Protein AF-A0A8B9X3J5-F1 (afdb_monomer_lite)

Sequence (110 aa):
MAHIPSEIQDGPPKDESTGSETSIRSSLYEYTLTRDSVLKSMIEEYAFQALSEDLVIKRPCYKYSVSETDEVNDFLSLTFPQKLWNIIESDQFEFVWWDDRGTCIVINEL

Foldseek 3Di:
DDDDDDDDDDDDDDDPDDDPPVVVVVVVVVVVVVVVVVVVVVVVVVVVVVVVVVVPPDDPPDDDDDDPPCVVVVLVPDDPVVVLVVQAVDPPDPQWYADPVNPDIGGHDD

Radius of gyration: 34.2 Å; chains: 1; bounding box: 81×55×71 Å

pLDDT: mean 71.23, std 17.56, range [37.75, 94.31]

Organism: Bos mutus grunniens (NCBI:txid30521)

Structure (mmCIF, N/CA/C/O backbone):
data_AF-A0A8B9X3J5-F1
#
_entry.id   AF-A0A8B9X3J5-F1
#
loop_
_atom_site.group_PDB
_atom_site.id
_atom_site.type_symbol
_atom_site.label_atom_id
_atom_site.label_alt_id
_atom_site.label_comp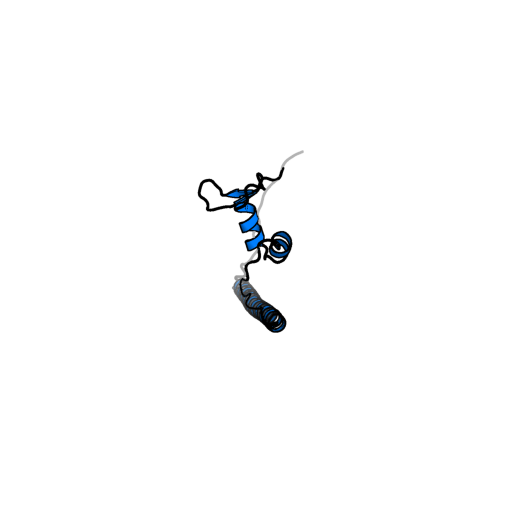_id
_atom_site.label_asym_id
_atom_site.label_entity_id
_atom_site.label_seq_id
_atom_site.pdbx_PDB_ins_code
_atom_site.Cartn_x
_atom_site.Cartn_y
_atom_site.Cartn_z
_atom_site.occupancy
_atom_site.B_iso_or_equiv
_atom_site.auth_seq_id
_atom_site.auth_comp_id
_atom_site.auth_asym_id
_atom_site.auth_atom_id
_atom_site.pdbx_PDB_model_num
ATOM 1 N N . MET A 1 1 ? 64.439 -11.185 -47.408 1.00 37.75 1 MET A N 1
ATOM 2 C CA . MET A 1 1 ? 63.868 -12.167 -48.355 1.00 37.75 1 MET A CA 1
ATOM 3 C C . MET A 1 1 ? 63.164 -13.253 -47.559 1.00 37.75 1 MET A C 1
ATOM 5 O O . MET A 1 1 ? 63.498 -13.439 -46.398 1.00 37.75 1 MET A O 1
ATOM 9 N N . ALA A 1 2 ? 62.128 -13.837 -48.149 1.00 42.84 2 ALA A N 1
ATOM 10 C CA . ALA A 1 2 ? 61.029 -14.521 -47.480 1.00 42.84 2 ALA A CA 1
ATOM 11 C C . ALA A 1 2 ? 61.213 -16.047 -47.292 1.00 42.84 2 ALA A C 1
ATOM 13 O O . ALA A 1 2 ? 62.069 -16.648 -47.933 1.00 42.84 2 ALA A O 1
ATOM 14 N N . HIS A 1 3 ? 60.287 -16.601 -46.490 1.00 38.75 3 HIS A N 1
ATOM 15 C CA . HIS A 1 3 ? 59.770 -17.985 -46.403 1.00 38.75 3 HIS A CA 1
ATOM 16 C C . HIS A 1 3 ? 60.332 -18.965 -45.333 1.00 38.75 3 HIS A C 1
ATOM 18 O O . HIS A 1 3 ? 61.488 -19.367 -45.350 1.00 38.75 3 HIS A O 1
ATOM 24 N N . ILE A 1 4 ? 59.415 -19.356 -44.429 1.00 49.41 4 ILE A N 1
ATOM 25 C CA . ILE A 1 4 ? 59.318 -20.552 -43.538 1.00 49.41 4 ILE A CA 1
ATOM 26 C C . ILE A 1 4 ? 58.589 -21.692 -44.336 1.00 49.41 4 ILE A C 1
ATOM 28 O O . ILE A 1 4 ? 58.156 -21.345 -45.443 1.00 49.41 4 ILE A O 1
ATOM 32 N N . PRO A 1 5 ? 58.272 -22.946 -43.871 1.00 64.50 5 PRO A N 1
ATOM 33 C CA . PRO A 1 5 ? 58.559 -23.734 -42.629 1.00 64.50 5 PRO A CA 1
ATOM 34 C C . PRO A 1 5 ? 58.718 -25.295 -42.805 1.00 64.50 5 PRO A C 1
ATOM 36 O O . PRO A 1 5 ? 58.666 -25.789 -43.929 1.00 64.50 5 PRO A O 1
ATOM 39 N N . SER A 1 6 ? 58.856 -26.072 -41.701 1.00 49.84 6 SER A N 1
ATOM 40 C CA . SER A 1 6 ? 58.174 -27.375 -41.345 1.00 49.84 6 SER A CA 1
ATOM 41 C C . SER A 1 6 ? 59.044 -28.251 -40.405 1.00 49.84 6 SER A C 1
ATOM 43 O O . SER A 1 6 ? 60.224 -28.434 -40.679 1.00 49.84 6 SER A O 1
ATOM 45 N N . GLU A 1 7 ? 58.591 -28.568 -39.179 1.00 48.91 7 GLU A N 1
ATOM 46 C CA . GLU A 1 7 ? 57.911 -29.824 -38.742 1.00 48.91 7 GLU A CA 1
ATOM 47 C C . GLU A 1 7 ? 58.883 -31.030 -38.723 1.00 48.91 7 GLU A C 1
ATOM 49 O O . GLU A 1 7 ? 59.516 -31.325 -39.727 1.00 48.91 7 GLU A O 1
ATOM 54 N N . ILE A 1 8 ? 59.186 -31.667 -37.582 1.00 48.41 8 ILE A N 1
ATOM 55 C CA . ILE A 1 8 ? 58.403 -32.741 -36.939 1.00 48.41 8 ILE A CA 1
ATOM 56 C C . ILE A 1 8 ? 58.742 -32.798 -35.435 1.00 48.41 8 ILE A C 1
ATOM 58 O O . ILE A 1 8 ? 59.910 -32.827 -35.045 1.00 48.41 8 ILE A O 1
ATOM 62 N N . GLN A 1 9 ? 57.700 -32.822 -34.606 1.00 54.69 9 GLN A N 1
ATOM 63 C CA . GLN A 1 9 ? 57.735 -33.246 -33.205 1.00 54.69 9 GLN A CA 1
ATOM 64 C C . GLN A 1 9 ? 57.558 -34.766 -33.160 1.00 54.69 9 GLN A C 1
ATOM 66 O O . GLN A 1 9 ? 56.624 -35.263 -33.779 1.00 54.69 9 GLN A O 1
ATOM 71 N N . ASP A 1 10 ? 58.380 -35.475 -32.389 1.00 39.97 10 ASP A N 1
ATOM 72 C CA . ASP A 1 10 ? 57.917 -36.692 -31.715 1.00 39.97 10 ASP A CA 1
ATOM 73 C C . ASP A 1 10 ? 58.802 -36.980 -30.495 1.00 39.97 10 ASP A C 1
ATOM 75 O O . ASP A 1 10 ? 59.954 -37.410 -30.600 1.00 39.97 10 ASP A O 1
ATOM 79 N N . GLY A 1 11 ? 58.271 -36.638 -29.320 1.00 43.16 11 GLY A N 1
ATOM 80 C CA . GLY A 1 11 ? 58.860 -36.912 -28.013 1.00 43.16 11 GLY A CA 1
ATOM 81 C C . GLY A 1 11 ? 58.228 -38.161 -27.375 1.00 43.16 11 GLY A C 1
ATOM 82 O O . GLY A 1 11 ? 57.041 -38.411 -27.586 1.00 43.16 11 GLY A O 1
ATOM 83 N N . PRO A 1 12 ? 58.983 -38.949 -26.587 1.00 48.88 12 PRO A N 1
ATOM 84 C CA . PRO A 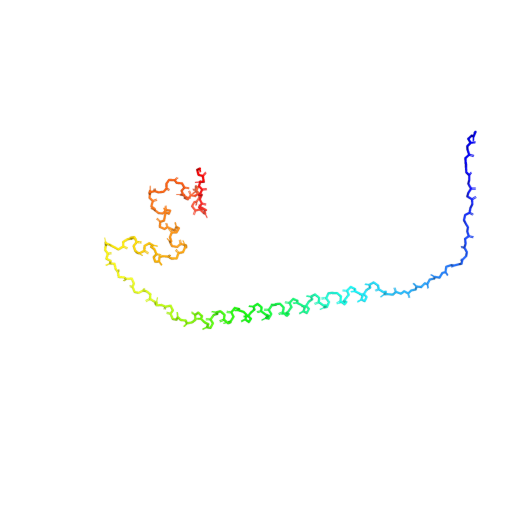1 12 ? 58.516 -40.190 -25.961 1.00 48.88 12 PRO A CA 1
ATOM 85 C C . PRO A 1 12 ? 58.017 -39.953 -24.518 1.00 48.88 12 PRO A C 1
ATOM 87 O O . PRO A 1 12 ? 58.228 -38.874 -23.969 1.00 48.88 12 PRO A O 1
ATOM 90 N N . PRO A 1 13 ? 57.589 -41.011 -23.806 1.00 50.50 13 PRO A N 1
ATOM 91 C CA . PRO A 1 13 ? 56.433 -41.866 -24.030 1.00 50.50 13 PRO A CA 1
ATOM 92 C C . PRO A 1 13 ? 55.245 -41.443 -23.133 1.00 50.50 13 PRO A C 1
ATOM 94 O O . PRO A 1 13 ? 55.383 -40.660 -22.198 1.00 50.50 13 PRO A O 1
ATOM 97 N N . LYS A 1 14 ? 54.060 -41.992 -23.422 1.00 57.62 14 LYS A N 1
ATOM 98 C CA . LYS A 1 14 ? 52.844 -41.865 -22.604 1.00 57.62 14 LYS A CA 1
ATOM 99 C C . LYS A 1 14 ? 53.088 -42.252 -21.138 1.00 57.62 14 LYS A C 1
ATOM 101 O O . LYS A 1 14 ? 53.346 -43.422 -20.871 1.00 57.62 14 LYS A O 1
ATOM 106 N N . ASP A 1 15 ? 52.839 -41.318 -20.223 1.00 47.84 15 ASP A N 1
ATOM 107 C CA . ASP A 1 15 ? 52.424 -41.633 -18.855 1.00 47.84 15 ASP A CA 1
ATOM 108 C C . ASP A 1 15 ? 50.892 -41.562 -18.785 1.00 47.84 15 ASP A C 1
ATOM 110 O O . ASP A 1 15 ? 50.283 -40.492 -18.717 1.00 47.84 15 ASP A O 1
ATOM 114 N N . GLU A 1 16 ? 50.249 -42.730 -18.832 1.00 56.16 16 GLU A N 1
ATOM 115 C CA . GLU A 1 16 ? 48.866 -42.896 -18.382 1.00 56.16 16 GLU A CA 1
ATOM 116 C C . GLU A 1 16 ? 48.836 -42.796 -16.851 1.00 56.16 16 GLU A C 1
ATOM 118 O O . GLU A 1 16 ? 48.894 -43.797 -16.140 1.00 56.16 16 GLU A O 1
ATOM 123 N N . SER A 1 17 ? 48.734 -41.573 -16.328 1.00 51.66 17 SER A N 1
ATOM 124 C CA . SER A 1 17 ? 48.373 -41.351 -14.926 1.00 51.66 17 SER A CA 1
ATOM 125 C C . SER A 1 17 ? 46.852 -41.283 -14.797 1.00 51.66 17 SER A C 1
ATOM 127 O O . SER A 1 17 ? 46.211 -40.264 -15.057 1.00 51.66 17 SER A O 1
ATOM 129 N N . THR A 1 18 ? 46.267 -42.419 -14.418 1.00 61.62 18 THR A N 1
ATOM 130 C CA . THR A 1 18 ? 44.911 -42.501 -13.869 1.00 61.62 18 THR A CA 1
ATOM 131 C C . THR A 1 18 ? 44.897 -41.784 -12.518 1.00 61.62 18 THR A C 1
ATOM 133 O O . THR A 1 18 ? 45.491 -42.271 -11.560 1.00 61.62 18 THR A O 1
ATOM 136 N N . GLY A 1 19 ? 44.202 -40.649 -12.422 1.00 45.41 19 GLY A N 1
ATOM 137 C CA . GLY A 1 19 ? 44.051 -39.907 -11.171 1.00 45.41 19 GLY A CA 1
ATOM 138 C C . GLY A 1 19 ? 42.716 -39.175 -11.103 1.00 45.41 19 GLY A C 1
ATOM 139 O O . GLY A 1 19 ? 42.538 -38.121 -11.704 1.00 45.41 19 GLY A O 1
ATOM 140 N N . SER A 1 20 ? 41.776 -39.747 -10.354 1.00 57.75 20 SER A N 1
ATOM 141 C CA . SER A 1 20 ? 40.435 -39.247 -10.017 1.00 57.75 20 SER A CA 1
ATOM 142 C C . SER A 1 20 ? 40.426 -37.945 -9.184 1.00 57.75 20 SER A C 1
ATOM 144 O O . SER A 1 20 ? 39.722 -37.846 -8.181 1.00 57.75 20 SER A O 1
ATOM 146 N N . GLU A 1 21 ? 41.204 -36.930 -9.557 1.00 52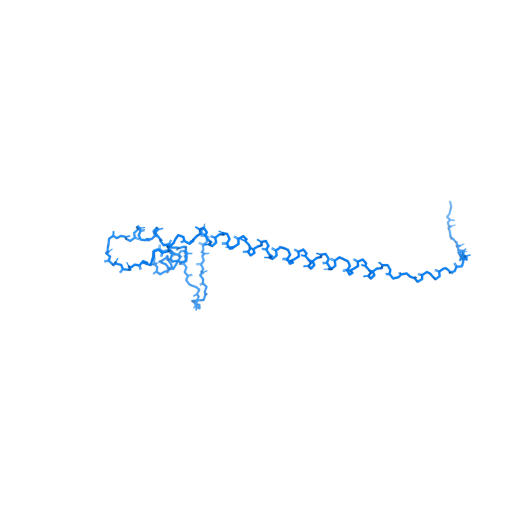.59 21 GLU A N 1
ATOM 147 C CA . GLU A 1 21 ? 41.424 -35.726 -8.739 1.00 52.59 21 GLU A CA 1
ATOM 148 C C . GLU A 1 21 ? 40.295 -34.687 -8.864 1.00 52.59 21 GLU A C 1
ATOM 150 O O . GLU A 1 21 ? 40.047 -33.899 -7.949 1.00 52.59 21 GLU A O 1
ATOM 155 N N . THR A 1 22 ? 39.549 -34.703 -9.970 1.00 53.06 22 THR A N 1
ATOM 156 C CA . THR A 1 22 ? 38.446 -33.760 -10.221 1.00 53.06 22 THR A CA 1
ATOM 157 C C . THR A 1 22 ? 37.172 -34.118 -9.453 1.00 53.06 22 THR A C 1
ATOM 159 O O . THR A 1 22 ? 36.452 -33.227 -8.998 1.00 53.06 22 THR A O 1
ATOM 162 N N . SER A 1 23 ? 36.917 -35.412 -9.240 1.00 55.88 23 SER A N 1
ATOM 163 C CA . SER A 1 23 ? 35.711 -35.910 -8.563 1.00 55.88 23 SER A CA 1
ATOM 164 C C . SER A 1 23 ? 35.712 -35.602 -7.058 1.00 55.88 23 SER A C 1
ATOM 166 O O . SER A 1 23 ? 34.697 -35.154 -6.526 1.00 55.88 23 SER A O 1
ATOM 168 N N . ILE A 1 24 ? 36.867 -35.732 -6.392 1.00 60.53 24 ILE A N 1
ATOM 169 C CA . ILE A 1 24 ? 37.008 -35.516 -4.939 1.00 60.53 24 ILE A CA 1
ATOM 170 C C . ILE A 1 24 ? 36.849 -34.031 -4.572 1.00 60.53 24 ILE A C 1
ATOM 172 O O . ILE A 1 24 ? 36.261 -33.693 -3.545 1.00 60.53 24 ILE A O 1
ATOM 176 N N . ARG A 1 25 ? 37.336 -33.116 -5.422 1.00 60.00 25 ARG A N 1
ATOM 177 C CA . ARG A 1 25 ? 37.217 -31.668 -5.182 1.00 60.00 25 ARG A CA 1
ATOM 178 C C . ARG A 1 25 ? 35.784 -31.164 -5.371 1.00 60.00 25 ARG A C 1
ATOM 180 O O . ARG A 1 25 ? 35.352 -30.288 -4.625 1.00 60.00 25 ARG A O 1
ATOM 187 N N . SER A 1 26 ? 35.053 -31.744 -6.324 1.00 61.56 26 SER A N 1
ATOM 188 C CA . SER A 1 26 ? 33.643 -31.426 -6.573 1.00 61.56 26 SER A CA 1
ATOM 189 C C . SER A 1 26 ? 32.753 -31.868 -5.412 1.00 61.56 26 SER A C 1
ATOM 191 O O . SER A 1 26 ? 31.966 -31.069 -4.910 1.00 61.56 26 SER A O 1
ATOM 193 N N . SER A 1 27 ? 32.926 -33.104 -4.925 1.00 62.06 27 SER A N 1
ATOM 194 C CA . SER A 1 27 ? 32.155 -33.610 -3.782 1.00 62.06 27 SER A CA 1
ATOM 195 C C . SER A 1 27 ? 32.458 -32.844 -2.494 1.00 62.06 27 SER A C 1
ATOM 197 O O . SER A 1 27 ? 31.567 -32.627 -1.677 1.00 62.06 27 SER A O 1
ATOM 199 N N . LEU A 1 28 ? 33.710 -32.404 -2.309 1.00 64.94 28 LEU A N 1
ATOM 200 C CA . LEU A 1 28 ? 34.106 -31.598 -1.155 1.00 64.94 28 LEU A CA 1
ATOM 201 C C . LEU A 1 28 ? 33.452 -30.207 -1.185 1.00 64.94 28 LEU A C 1
ATOM 203 O O . LEU A 1 28 ? 32.986 -29.745 -0.146 1.00 64.94 28 LEU A O 1
ATOM 207 N N . TYR A 1 29 ? 33.375 -29.569 -2.360 1.00 63.03 29 TYR A N 1
ATOM 208 C CA . TYR A 1 29 ? 32.730 -28.262 -2.524 1.00 63.03 29 TYR A CA 1
ATOM 209 C C . TYR A 1 29 ? 31.213 -28.329 -2.298 1.00 63.03 29 TYR A C 1
ATOM 211 O O . TYR A 1 29 ? 30.674 -27.518 -1.544 1.00 63.03 29 TYR A O 1
ATOM 219 N N . GLU A 1 30 ? 30.524 -29.326 -2.861 1.00 61.38 30 GLU A N 1
ATOM 220 C CA . GLU A 1 30 ? 29.086 -29.524 -2.621 1.00 61.38 30 GLU A CA 1
ATOM 221 C C . GLU A 1 30 ? 28.773 -29.873 -1.161 1.00 61.38 30 GLU A C 1
ATOM 223 O O . GLU A 1 30 ? 27.793 -29.375 -0.603 1.00 61.38 30 GLU A O 1
ATOM 228 N N . TYR A 1 31 ? 29.624 -30.669 -0.505 1.00 65.38 31 TYR A N 1
ATOM 229 C CA . TYR A 1 31 ? 29.482 -30.966 0.920 1.00 65.38 31 TYR A CA 1
ATOM 230 C C . TYR A 1 31 ? 29.620 -29.702 1.780 1.00 65.38 31 TYR A C 1
ATOM 232 O O . TYR A 1 31 ? 28.817 -29.483 2.691 1.00 65.38 31 TYR A O 1
ATOM 240 N N . THR A 1 32 ? 30.591 -28.832 1.473 1.00 67.75 32 THR A N 1
ATOM 241 C CA . THR A 1 32 ? 30.725 -27.541 2.164 1.00 67.75 32 THR A CA 1
ATOM 242 C C . THR A 1 32 ? 29.541 -26.621 1.886 1.00 67.75 32 THR A C 1
ATOM 244 O O . THR A 1 32 ? 28.964 -26.092 2.828 1.00 67.75 32 THR A O 1
ATOM 247 N N . LEU A 1 33 ? 29.091 -26.527 0.632 1.00 69.12 33 LEU A N 1
ATOM 248 C CA . LEU A 1 33 ? 27.959 -25.692 0.230 1.00 69.12 33 LEU A CA 1
ATOM 249 C C . LEU A 1 33 ? 26.647 -26.129 0.906 1.00 69.12 33 LEU A C 1
ATOM 251 O O . LEU A 1 33 ? 25.865 -25.291 1.356 1.00 69.12 33 LEU A O 1
ATOM 255 N N . THR A 1 34 ? 26.423 -27.441 1.025 1.00 73.12 34 THR A N 1
ATOM 256 C CA . THR A 1 34 ? 25.238 -28.015 1.681 1.00 73.12 34 THR A CA 1
ATOM 257 C C . THR A 1 34 ? 25.252 -27.743 3.184 1.00 73.12 34 THR A C 1
ATOM 259 O O . THR A 1 34 ? 24.256 -27.286 3.742 1.00 73.12 34 THR A O 1
ATOM 262 N N . ARG A 1 35 ? 26.392 -27.965 3.850 1.00 70.69 35 ARG A N 1
ATOM 263 C CA . ARG A 1 35 ? 26.555 -27.693 5.286 1.00 70.69 35 ARG A CA 1
ATOM 264 C C . ARG A 1 35 ? 26.397 -26.208 5.611 1.00 70.69 35 ARG A C 1
ATOM 266 O O . ARG A 1 35 ? 25.755 -25.869 6.602 1.00 70.69 35 ARG A O 1
ATOM 273 N N . ASP A 1 36 ? 26.946 -25.338 4.771 1.00 80.06 36 ASP A N 1
ATOM 274 C CA . ASP A 1 36 ? 26.867 -23.890 4.957 1.00 80.06 36 ASP A CA 1
ATOM 275 C C . ASP A 1 36 ? 25.430 -23.387 4.732 1.00 80.06 36 ASP A C 1
ATOM 277 O O . ASP A 1 36 ? 24.970 -22.493 5.440 1.00 80.06 36 ASP A O 1
ATOM 281 N N . SER A 1 37 ? 24.678 -24.023 3.825 1.00 80.75 37 SER A N 1
ATOM 282 C CA . SER A 1 37 ? 23.246 -23.753 3.622 1.00 80.75 37 SER A CA 1
ATOM 283 C C . SER A 1 37 ? 22.397 -24.168 4.827 1.00 80.75 37 SER A C 1
ATOM 285 O O . SER A 1 37 ? 21.526 -23.409 5.247 1.00 80.75 37 SER A O 1
ATOM 287 N N . VAL A 1 38 ? 22.674 -25.332 5.428 1.00 87.81 38 VAL A N 1
ATOM 288 C CA . VAL A 1 38 ? 22.001 -25.781 6.661 1.00 87.81 38 VAL A CA 1
ATOM 289 C C . VAL A 1 38 ? 22.305 -24.829 7.817 1.00 87.81 38 VAL A C 1
ATOM 291 O O . VAL A 1 38 ? 21.389 -24.389 8.506 1.00 87.81 38 VAL A O 1
ATOM 294 N N . LEU A 1 39 ? 23.573 -24.447 7.996 1.00 87.69 39 LEU A N 1
ATOM 295 C CA . LEU A 1 39 ? 23.973 -23.497 9.033 1.00 87.69 39 LEU A CA 1
ATOM 296 C C . LEU A 1 39 ? 23.301 -22.131 8.839 1.00 87.69 39 LEU A C 1
ATOM 298 O O . LEU A 1 39 ? 22.796 -21.553 9.798 1.00 87.69 39 LEU A O 1
ATOM 302 N N . LYS A 1 40 ? 23.247 -21.635 7.597 1.00 86.12 40 LYS A N 1
ATOM 303 C CA . LYS A 1 40 ? 22.544 -20.395 7.254 1.00 86.12 40 LYS A CA 1
ATOM 304 C C . LYS A 1 40 ? 21.055 -20.485 7.593 1.00 86.12 40 LYS A C 1
ATOM 306 O O . LYS A 1 40 ? 20.541 -19.564 8.217 1.00 86.12 40 LYS A O 1
ATOM 311 N N . SER A 1 41 ? 20.398 -21.594 7.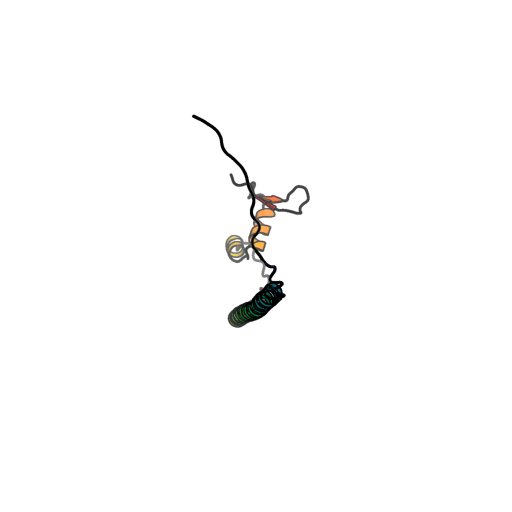249 1.00 87.38 41 SER A N 1
ATOM 312 C CA . SER A 1 41 ? 18.987 -21.828 7.578 1.00 87.38 41 SER A CA 1
ATOM 313 C C . SER A 1 41 ? 18.742 -21.814 9.087 1.00 87.38 41 SER A C 1
ATOM 315 O O . SER A 1 41 ? 17.782 -21.203 9.540 1.00 87.38 41 SER A O 1
ATOM 317 N N . MET A 1 42 ? 19.621 -22.443 9.873 1.00 90.44 42 MET A N 1
ATOM 318 C CA . MET A 1 42 ? 19.507 -22.455 11.335 1.00 90.44 42 MET A CA 1
ATOM 319 C C . MET A 1 42 ? 19.691 -21.058 11.944 1.00 90.44 42 MET A C 1
ATOM 321 O O . MET A 1 42 ? 18.992 -20.701 12.888 1.00 90.44 42 MET A O 1
ATOM 325 N N . ILE A 1 43 ? 20.621 -20.256 11.410 1.00 91.12 43 ILE A N 1
ATOM 326 C CA . ILE A 1 43 ? 20.846 -18.873 11.862 1.00 91.12 43 ILE A CA 1
ATOM 327 C C . ILE A 1 43 ? 19.642 -17.989 11.521 1.00 91.12 43 ILE A C 1
ATOM 329 O O . ILE A 1 43 ? 19.229 -17.175 12.344 1.00 91.12 43 ILE A O 1
ATOM 333 N N . GLU A 1 44 ? 19.081 -18.148 10.324 1.00 86.75 44 GLU A N 1
ATOM 334 C CA . GLU A 1 44 ? 17.905 -17.405 9.875 1.00 86.75 44 GLU A CA 1
ATOM 335 C C . GLU A 1 44 ? 16.682 -17.728 10.747 1.00 86.75 44 GLU A C 1
ATOM 337 O O . GLU A 1 44 ? 16.034 -16.822 11.270 1.00 86.75 44 GLU A O 1
ATOM 342 N N . GLU A 1 45 ? 16.427 -19.014 11.000 1.00 88.62 45 GLU A N 1
ATOM 343 C CA . GLU A 1 45 ? 15.355 -19.466 11.888 1.00 88.62 45 GLU A CA 1
ATOM 344 C C . GLU A 1 45 ? 15.523 -18.925 13.316 1.00 88.62 45 GLU A C 1
ATOM 346 O O . GLU A 1 45 ? 14.569 -18.405 13.896 1.00 88.62 45 GLU A O 1
ATOM 351 N N . TYR A 1 46 ? 16.740 -18.971 13.867 1.00 88.94 46 TYR A N 1
ATOM 352 C CA . TYR A 1 46 ? 17.030 -18.422 15.193 1.00 88.94 46 TYR A CA 1
ATOM 353 C C . TYR A 1 46 ? 16.802 -16.905 15.256 1.00 88.94 46 TYR A C 1
ATOM 355 O O . TYR A 1 46 ? 16.256 -16.395 16.235 1.00 88.94 46 TYR A O 1
ATOM 363 N N . ALA A 1 47 ? 17.165 -16.174 14.197 1.00 83.50 47 ALA A N 1
ATOM 364 C CA . ALA A 1 47 ? 16.895 -14.744 14.101 1.00 83.50 47 ALA A CA 1
ATOM 365 C C . ALA A 1 47 ? 15.384 -14.450 14.072 1.00 83.50 47 ALA A C 1
ATOM 367 O O . ALA A 1 47 ? 14.932 -13.537 14.761 1.00 83.50 47 ALA A O 1
ATOM 368 N N . PHE A 1 48 ? 14.586 -15.240 13.344 1.00 80.38 48 PHE A N 1
ATOM 369 C CA . PHE A 1 48 ? 13.126 -15.096 13.343 1.00 80.38 48 PHE A CA 1
ATOM 370 C C . PHE A 1 48 ? 12.496 -15.417 14.697 1.00 80.38 48 PHE A C 1
ATOM 372 O O . PHE A 1 48 ? 11.592 -14.699 15.123 1.00 80.38 48 PHE A O 1
ATOM 379 N N . GLN A 1 49 ? 12.973 -16.455 15.387 1.00 83.19 49 GLN A N 1
ATOM 380 C CA . GLN A 1 49 ? 12.495 -16.797 16.727 1.00 83.19 49 GLN A CA 1
ATOM 381 C C . GLN A 1 49 ? 12.785 -15.662 17.714 1.00 83.19 49 GLN A C 1
ATOM 383 O O . GLN A 1 49 ? 11.856 -15.196 18.372 1.00 83.19 49 GLN A O 1
ATOM 388 N N . ALA A 1 50 ? 14.011 -15.129 17.723 1.00 79.00 50 ALA A N 1
ATOM 389 C CA . ALA A 1 50 ? 14.392 -13.999 18.572 1.00 79.00 50 ALA A CA 1
ATOM 390 C C . ALA A 1 50 ? 13.538 -12.745 18.311 1.00 79.00 50 ALA A C 1
ATOM 392 O O . ALA A 1 50 ? 13.095 -12.090 19.251 1.00 79.00 50 ALA A O 1
ATOM 393 N N . LEU A 1 51 ? 13.251 -12.433 17.042 1.00 72.19 51 LEU A N 1
ATOM 394 C CA . LEU A 1 51 ? 12.350 -11.332 16.687 1.00 72.19 51 LEU A CA 1
ATOM 395 C C . LEU A 1 51 ? 10.912 -11.612 17.127 1.00 72.19 51 LEU A C 1
ATOM 397 O O . LEU A 1 51 ? 10.225 -10.704 17.583 1.00 72.19 51 LEU A O 1
ATOM 401 N N . SER A 1 52 ? 10.445 -12.855 16.995 1.00 65.06 52 SER A N 1
ATOM 402 C CA . SER A 1 52 ? 9.085 -13.225 17.376 1.00 65.06 52 SER A CA 1
ATOM 403 C C . SER A 1 52 ? 8.869 -13.159 18.885 1.00 65.06 52 SER A C 1
ATOM 405 O O . SER A 1 52 ? 7.827 -12.661 19.292 1.00 65.06 52 SER A O 1
ATOM 407 N N . GLU A 1 53 ? 9.851 -13.586 19.690 1.00 61.88 53 GLU A N 1
ATOM 408 C CA . GLU A 1 53 ? 9.816 -13.576 21.158 1.00 61.88 53 GLU A CA 1
ATOM 409 C C . GLU A 1 53 ? 9.803 -12.148 21.724 1.00 61.88 53 GLU A C 1
ATOM 411 O O . GLU A 1 53 ? 9.040 -11.858 22.647 1.00 61.88 53 GLU A O 1
ATOM 416 N N . ASP A 1 54 ? 10.559 -11.233 21.113 1.00 60.47 54 ASP A N 1
ATOM 417 C CA . ASP A 1 54 ? 10.585 -9.811 21.485 1.00 60.47 54 ASP A CA 1
ATOM 418 C C . ASP A 1 54 ? 9.337 -9.052 20.968 1.00 60.47 54 ASP A C 1
ATOM 420 O O . ASP A 1 54 ? 8.885 -8.070 21.560 1.00 60.47 54 ASP A O 1
ATOM 424 N N . LEU A 1 55 ? 8.706 -9.553 19.895 1.00 57.97 55 LEU A N 1
ATOM 425 C CA . LEU A 1 55 ? 7.450 -9.041 19.331 1.00 57.97 55 LEU A CA 1
ATOM 426 C C . LEU A 1 55 ? 6.181 -9.665 19.948 1.00 57.97 55 LEU A C 1
ATOM 428 O O . LEU A 1 55 ? 5.077 -9.242 19.594 1.00 57.97 55 LEU A O 1
ATOM 432 N N . VAL A 1 56 ? 6.280 -10.584 20.926 1.00 54.53 56 VAL A N 1
ATOM 433 C CA . VAL A 1 56 ? 5.116 -11.086 21.708 1.00 54.53 56 VAL A CA 1
ATOM 434 C C . VAL A 1 56 ? 4.586 -10.032 22.695 1.00 54.53 56 VAL A C 1
ATOM 436 O O . VAL A 1 56 ? 3.835 -10.345 23.622 1.00 54.53 56 VAL A O 1
ATOM 439 N N . ILE A 1 57 ? 4.884 -8.746 22.487 1.00 57.91 57 ILE A N 1
ATOM 440 C CA . ILE A 1 57 ? 4.108 -7.642 23.058 1.00 57.91 57 ILE A CA 1
ATOM 441 C C . ILE A 1 57 ? 2.733 -7.649 22.380 1.00 57.91 57 ILE A C 1
ATOM 443 O O . ILE A 1 57 ? 2.445 -6.929 21.429 1.00 57.91 57 ILE A O 1
ATOM 447 N N . LYS A 1 58 ? 1.903 -8.567 22.884 1.00 58.78 58 LYS A N 1
ATOM 448 C CA . LYS A 1 58 ? 0.448 -8.644 22.863 1.00 58.78 58 LYS A CA 1
ATOM 449 C C . LYS A 1 58 ? -0.188 -7.632 21.914 1.00 58.78 58 LYS A C 1
ATOM 451 O O . LYS A 1 58 ? -0.557 -6.537 22.331 1.00 58.78 58 LYS A O 1
ATOM 456 N N . ARG A 1 59 ? -0.375 -8.041 20.656 1.00 56.91 59 ARG A N 1
ATOM 457 C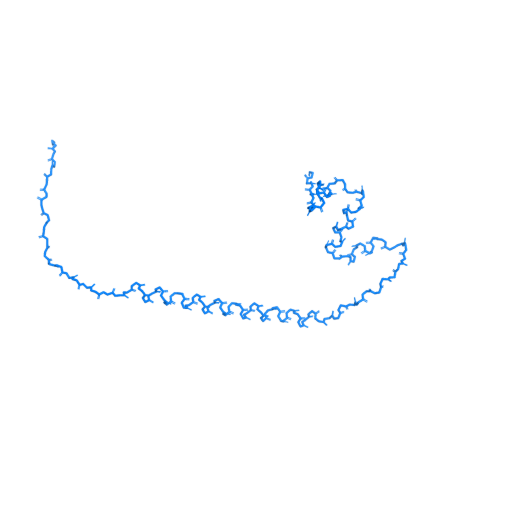 CA . ARG A 1 59 ? -1.258 -7.360 19.703 1.00 56.91 59 ARG A CA 1
ATOM 458 C C . ARG A 1 59 ? -2.582 -7.071 20.422 1.00 56.91 59 ARG A C 1
ATOM 460 O O . ARG A 1 59 ? -3.277 -8.026 20.782 1.00 56.91 59 ARG A O 1
ATOM 467 N N . PRO A 1 60 ? -2.945 -5.806 20.689 1.00 52.62 60 PRO A N 1
ATOM 468 C CA . PRO A 1 60 ? -4.267 -5.513 21.201 1.00 52.62 60 PRO A CA 1
ATOM 469 C C . PRO A 1 60 ? -5.241 -5.950 20.110 1.00 52.62 60 PRO A C 1
ATOM 471 O O . PRO A 1 60 ? -5.204 -5.433 18.994 1.00 52.62 60 PRO A O 1
ATOM 474 N N . CYS A 1 61 ? -6.068 -6.957 20.394 1.00 55.25 61 CYS A N 1
ATOM 475 C CA . CYS A 1 61 ? -7.215 -7.262 19.553 1.00 55.25 61 CYS A CA 1
ATOM 476 C C . CYS A 1 61 ? -8.095 -6.010 19.556 1.00 55.25 61 CYS A C 1
ATOM 478 O O . CYS A 1 61 ? -8.768 -5.721 20.546 1.00 55.25 61 CYS A O 1
ATOM 480 N N . TYR A 1 62 ? -8.003 -5.228 18.483 1.00 52.97 62 TYR A N 1
ATOM 481 C CA . TYR A 1 62 ? -8.702 -3.963 18.341 1.00 52.97 62 TYR A CA 1
ATOM 482 C C . TYR A 1 62 ? -10.209 -4.240 18.299 1.00 52.97 62 TYR A C 1
ATOM 484 O O . TYR A 1 62 ? -10.721 -4.853 17.361 1.00 52.97 62 TYR A O 1
ATOM 492 N N . LYS A 1 63 ? -10.917 -3.835 19.358 1.00 51.81 63 LYS A N 1
ATOM 493 C CA . LYS A 1 63 ? -12.378 -3.746 19.358 1.00 51.81 63 LYS A CA 1
ATOM 494 C C . LYS A 1 63 ? -12.753 -2.544 18.500 1.00 51.81 63 LYS A C 1
ATOM 496 O O . LYS A 1 63 ? -12.622 -1.407 18.946 1.00 51.81 63 LYS A O 1
ATOM 501 N N . TYR A 1 64 ? -13.223 -2.831 17.291 1.00 47.12 64 TYR A N 1
ATOM 502 C CA . TYR A 1 64 ? -13.864 -1.872 16.398 1.00 47.12 64 TYR A CA 1
ATOM 503 C C . TYR A 1 64 ? -14.937 -1.086 17.164 1.00 47.12 64 TYR A C 1
ATOM 505 O O . TYR A 1 64 ? -15.937 -1.652 17.609 1.00 47.12 64 TYR A O 1
ATOM 513 N N . SER A 1 65 ? -14.670 0.200 17.376 1.00 53.62 65 SER A N 1
ATOM 514 C CA . SER A 1 65 ? -15.580 1.161 17.992 1.00 53.62 65 SER A CA 1
ATOM 515 C C . SER A 1 65 ? -15.710 2.302 16.995 1.00 53.62 65 SER A C 1
ATOM 517 O O . SER A 1 65 ? -14.749 3.025 16.771 1.00 53.62 65 SER A O 1
ATOM 519 N N . VAL A 1 66 ? -16.867 2.405 16.345 1.00 50.53 66 VAL A N 1
ATOM 520 C CA . VAL A 1 66 ? -17.152 3.451 15.358 1.00 50.53 66 VAL A CA 1
ATOM 521 C C . VAL A 1 66 ? -17.394 4.771 16.081 1.00 50.53 66 VAL A C 1
ATOM 523 O O . VAL A 1 66 ? -18.322 4.864 16.886 1.00 50.53 66 VAL A O 1
ATOM 526 N N . SER A 1 67 ? -16.606 5.794 15.757 1.00 50.25 67 SER A N 1
ATOM 527 C CA . SER A 1 67 ? -16.982 7.193 15.970 1.00 50.25 67 SER A CA 1
ATOM 528 C C . SER A 1 67 ? -16.522 8.057 14.793 1.00 50.25 67 SER A C 1
ATOM 530 O O . SER A 1 67 ? -15.333 8.153 14.514 1.00 50.25 67 SER A O 1
ATOM 532 N N . GLU A 1 68 ? -17.493 8.690 14.134 1.00 55.91 68 GLU A N 1
ATOM 533 C CA . GLU A 1 68 ? -17.452 9.428 12.854 1.00 55.91 68 GLU A CA 1
ATOM 534 C C . GLU A 1 68 ? -16.600 10.721 12.809 1.00 55.91 68 GLU A C 1
ATOM 536 O O . GLU A 1 68 ? -16.799 11.559 11.936 1.00 55.91 68 GLU A O 1
ATOM 541 N N . THR A 1 69 ? -15.637 10.928 13.709 1.00 51.25 69 THR A N 1
ATOM 542 C CA . THR A 1 69 ? -14.793 12.147 13.704 1.00 51.25 69 THR A CA 1
ATOM 543 C C . THR A 1 69 ? -13.293 11.885 13.869 1.00 51.25 69 THR A C 1
ATOM 545 O O . THR A 1 69 ? -12.543 12.824 14.123 1.00 51.25 69 THR A O 1
ATOM 548 N N . ASP A 1 70 ? -12.846 10.634 13.716 1.00 54.97 70 ASP A N 1
ATOM 549 C CA . ASP A 1 70 ? -11.455 10.195 13.952 1.00 54.97 70 ASP A CA 1
ATOM 550 C C . ASP A 1 70 ? -10.713 9.785 12.658 1.00 54.97 70 ASP A C 1
ATOM 552 O O . ASP A 1 70 ? -9.629 9.221 12.704 1.00 54.97 70 ASP A O 1
ATOM 556 N N . GLU A 1 71 ? -11.253 10.112 11.479 1.00 59.62 71 GLU A N 1
ATOM 557 C CA . GLU A 1 71 ? -10.832 9.551 10.179 1.00 59.62 71 GLU A CA 1
ATOM 558 C C . GLU A 1 71 ? -9.330 9.710 9.854 1.00 59.62 71 GLU A C 1
ATOM 560 O O . GLU A 1 71 ? -8.695 8.802 9.318 1.00 59.62 71 GLU A O 1
ATOM 565 N N . VAL A 1 72 ? -8.725 10.850 10.207 1.00 61.88 72 VAL A N 1
ATOM 566 C CA . VAL A 1 72 ? -7.295 11.112 9.945 1.00 61.88 72 VAL A CA 1
ATOM 567 C C . VAL A 1 72 ? -6.400 10.343 10.917 1.00 61.88 72 VAL A C 1
ATOM 569 O O . VAL A 1 72 ? -5.354 9.820 10.534 1.00 61.88 72 VAL A O 1
ATOM 572 N N . ASN A 1 73 ? -6.800 10.274 12.183 1.00 65.44 73 ASN A N 1
ATOM 573 C CA . ASN A 1 73 ? -6.065 9.567 13.227 1.00 65.44 73 ASN A CA 1
ATOM 574 C C . ASN A 1 73 ? -6.171 8.048 13.018 1.00 65.44 73 ASN A C 1
ATOM 576 O O . ASN A 1 73 ? -5.169 7.330 13.076 1.00 65.44 73 ASN A O 1
ATOM 580 N N . ASP A 1 74 ? -7.363 7.595 12.628 1.00 77.56 74 ASP A N 1
ATOM 581 C CA . ASP A 1 74 ? -7.640 6.244 12.168 1.00 77.56 74 ASP A CA 1
ATOM 582 C C . ASP A 1 74 ? -6.744 5.904 10.981 1.00 77.56 74 ASP A C 1
ATOM 584 O O . ASP A 1 74 ? -6.021 4.910 11.053 1.00 77.56 74 ASP A O 1
ATOM 588 N N . PHE A 1 75 ? -6.664 6.763 9.955 1.00 83.31 75 PHE A N 1
ATOM 589 C CA . PHE A 1 75 ? -5.783 6.538 8.807 1.00 83.31 75 PHE A CA 1
ATOM 590 C C . PHE A 1 75 ? -4.313 6.413 9.212 1.00 83.31 75 PHE A C 1
ATOM 592 O O . PHE A 1 75 ? -3.627 5.516 8.728 1.00 83.31 75 PHE A O 1
ATOM 599 N N . LEU A 1 76 ? -3.806 7.255 10.119 1.00 84.19 76 LEU A N 1
ATOM 600 C CA . LEU A 1 76 ? -2.416 7.171 10.583 1.00 84.19 76 LEU A CA 1
ATOM 601 C C . LEU A 1 76 ? -2.120 5.855 11.315 1.00 84.19 76 LEU A C 1
ATOM 603 O O . LEU A 1 76 ? -1.015 5.322 11.156 1.00 84.19 76 LEU A O 1
ATOM 607 N N . SER A 1 77 ? -3.099 5.310 12.041 1.00 87.44 77 SER A N 1
ATOM 608 C CA . SER A 1 77 ? -2.989 4.045 12.777 1.00 87.44 77 SER A CA 1
ATOM 609 C C . SER A 1 77 ? -3.020 2.793 11.886 1.00 87.44 77 SER A C 1
ATOM 611 O O . SER A 1 77 ? -2.588 1.718 12.311 1.00 87.44 77 SER A O 1
ATOM 613 N N . LEU A 1 78 ? -3.482 2.921 10.637 1.00 89.50 78 LEU A N 1
ATOM 614 C CA . LEU A 1 78 ? -3.576 1.803 9.704 1.00 89.50 78 LEU A CA 1
ATOM 615 C C . LEU A 1 78 ? -2.200 1.260 9.299 1.00 89.50 78 LEU A C 1
ATOM 617 O O . LEU A 1 78 ? -1.217 1.987 9.097 1.00 89.50 78 LEU A O 1
ATOM 621 N N . THR A 1 79 ? -2.155 -0.056 9.106 1.00 93.06 79 THR A N 1
ATOM 622 C CA . THR A 1 79 ? -1.011 -0.717 8.470 1.00 93.06 79 THR A CA 1
ATOM 623 C C . THR A 1 79 ? -0.910 -0.314 7.000 1.00 93.06 79 THR A C 1
ATOM 625 O O . THR A 1 79 ? -1.888 0.127 6.397 1.00 93.06 79 THR A O 1
ATOM 628 N N . PHE A 1 80 ? 0.267 -0.485 6.393 1.00 93.00 80 PHE A N 1
ATOM 629 C CA . PHE A 1 80 ? 0.476 -0.121 4.989 1.00 93.00 80 PHE A CA 1
ATOM 630 C C . PHE A 1 80 ? -0.579 -0.717 4.028 1.00 93.00 80 PHE A C 1
ATOM 632 O O . PHE A 1 80 ? -1.162 0.058 3.272 1.00 93.00 80 PHE A O 1
ATOM 639 N N . PRO A 1 81 ? -0.919 -2.025 4.079 1.00 93.94 81 PRO A N 1
ATOM 640 C CA . PRO A 1 81 ? -1.940 -2.582 3.188 1.00 93.94 81 PRO A CA 1
ATOM 641 C C . PRO A 1 81 ? -3.324 -1.953 3.374 1.00 93.94 81 PRO A C 1
ATOM 643 O O . PRO A 1 81 ? -4.036 -1.732 2.402 1.00 93.94 81 PRO A O 1
ATOM 646 N N . GLN A 1 82 ? -3.698 -1.631 4.614 1.00 93.00 82 GLN A N 1
ATOM 647 C CA . GLN A 1 82 ? -4.986 -1.003 4.914 1.00 93.00 82 GLN A CA 1
ATOM 648 C C . GLN A 1 82 ? -5.034 0.448 4.426 1.00 93.00 82 GLN A C 1
ATOM 650 O O . GLN A 1 82 ? -6.038 0.870 3.865 1.00 93.00 82 GLN A O 1
ATOM 655 N N . LYS A 1 83 ? -3.935 1.197 4.587 1.00 92.25 83 LYS A N 1
ATOM 656 C CA . LYS A 1 83 ? -3.805 2.554 4.036 1.00 92.25 83 LYS A CA 1
ATOM 657 C C . LYS A 1 83 ? -3.975 2.544 2.526 1.00 92.25 83 LYS A C 1
ATOM 659 O O . LYS A 1 83 ? -4.731 3.348 1.997 1.00 92.25 83 LYS A O 1
ATOM 664 N N . LEU A 1 84 ? -3.288 1.622 1.854 1.00 91.69 84 LEU A N 1
ATOM 665 C CA . LEU A 1 84 ? -3.368 1.469 0.408 1.00 91.69 84 LEU A CA 1
ATOM 666 C C . LEU A 1 84 ? -4.803 1.166 -0.035 1.00 91.69 84 LEU A C 1
ATOM 668 O O . LEU A 1 84 ? -5.296 1.815 -0.948 1.00 91.69 84 LEU A O 1
ATOM 672 N N . TRP A 1 85 ? -5.486 0.250 0.653 1.00 92.12 85 TRP A N 1
ATOM 673 C CA . TRP A 1 85 ? -6.879 -0.083 0.356 1.00 92.12 85 TRP A CA 1
ATOM 674 C C . TRP A 1 85 ? -7.812 1.131 0.478 1.00 92.12 85 TRP A C 1
ATOM 676 O O . TRP A 1 85 ? -8.552 1.425 -0.453 1.00 92.12 85 TRP A O 1
ATOM 686 N N . ASN A 1 86 ? -7.698 1.896 1.568 1.00 90.31 86 ASN A N 1
ATOM 687 C CA . ASN A 1 86 ? -8.486 3.115 1.769 1.00 90.31 86 ASN A CA 1
ATOM 688 C C . ASN A 1 86 ? -8.201 4.197 0.716 1.00 90.31 86 ASN A C 1
ATOM 690 O O . ASN A 1 86 ? -9.111 4.920 0.326 1.00 90.31 86 ASN A O 1
ATOM 694 N N . ILE A 1 87 ? -6.945 4.336 0.275 1.00 90.56 87 ILE A N 1
ATOM 695 C CA . ILE A 1 87 ? -6.578 5.278 -0.794 1.00 90.56 87 ILE A CA 1
ATOM 696 C C . ILE A 1 87 ? -7.269 4.879 -2.101 1.00 90.56 87 ILE A C 1
ATOM 698 O O . ILE A 1 87 ? -7.794 5.750 -2.778 1.00 90.56 87 ILE A O 1
ATOM 702 N N . ILE A 1 88 ? -7.285 3.587 -2.441 1.00 91.06 88 ILE A N 1
ATOM 703 C CA . ILE A 1 88 ? -7.864 3.088 -3.698 1.00 91.06 88 ILE A CA 1
ATOM 704 C C . ILE A 1 88 ? -9.395 3.160 -3.701 1.00 91.06 88 ILE A C 1
ATOM 706 O O . ILE A 1 88 ? -9.991 3.409 -4.742 1.00 91.06 88 ILE A O 1
ATOM 710 N N . GLU A 1 89 ? -10.042 2.912 -2.560 1.00 87.56 89 GLU A N 1
ATOM 711 C CA . GLU A 1 89 ? -11.503 3.044 -2.430 1.00 87.56 89 GLU A CA 1
ATOM 712 C C . GLU A 1 89 ? -11.970 4.506 -2.420 1.00 87.56 89 GLU A C 1
ATOM 714 O O . GLU A 1 89 ? -13.159 4.777 -2.576 1.00 87.56 89 GLU A O 1
ATOM 719 N N . SER A 1 90 ? -11.046 5.446 -2.225 1.00 85.19 90 SER A N 1
ATOM 720 C CA . SER A 1 90 ? -11.330 6.872 -2.185 1.00 85.19 90 SER A CA 1
ATOM 721 C C . SER A 1 90 ? -11.145 7.511 -3.558 1.00 85.19 90 SER A C 1
ATOM 723 O O . SER A 1 90 ? -10.057 7.489 -4.128 1.00 85.19 90 SER A O 1
ATOM 725 N N . ASP A 1 91 ? -12.167 8.226 -4.024 1.00 84.94 91 ASP A N 1
ATOM 726 C CA . ASP A 1 91 ? -12.113 9.001 -5.274 1.00 84.94 91 ASP A CA 1
ATOM 727 C C . ASP A 1 91 ? -11.211 10.252 -5.182 1.00 84.94 91 ASP A C 1
ATOM 729 O O . ASP A 1 91 ? -11.131 11.051 -6.112 1.00 84.94 91 ASP A O 1
ATOM 733 N N . GLN A 1 92 ? -10.533 10.467 -4.048 1.00 86.75 92 GLN A N 1
ATOM 734 C CA . GLN A 1 92 ? -9.649 11.617 -3.834 1.00 86.75 92 GLN A CA 1
ATOM 735 C C . GLN A 1 92 ? -8.308 11.494 -4.575 1.00 86.75 92 GLN A C 1
ATOM 737 O O . GLN A 1 92 ? -7.611 12.497 -4.742 1.00 86.75 92 GLN A O 1
ATOM 742 N N . PHE A 1 93 ? -7.924 10.285 -4.993 1.00 85.94 93 PHE A N 1
ATOM 743 C CA . PHE A 1 93 ? -6.602 9.997 -5.546 1.00 85.94 93 PHE A CA 1
ATOM 744 C C . PHE A 1 93 ? -6.690 9.494 -6.988 1.00 85.94 93 PHE A C 1
ATOM 746 O O . PHE A 1 93 ? -6.713 8.300 -7.250 1.00 85.94 93 PHE A O 1
ATOM 753 N N . GLU A 1 94 ? -6.646 10.414 -7.950 1.00 86.19 94 GLU A N 1
ATOM 754 C CA . GLU A 1 94 ? -6.743 10.074 -9.381 1.00 86.19 94 GLU A CA 1
ATOM 755 C C . GLU A 1 94 ? -5.502 9.356 -9.947 1.00 86.19 94 GLU A C 1
ATOM 757 O O . GLU A 1 94 ? -5.531 8.848 -11.064 1.00 86.19 94 GLU A O 1
ATOM 762 N N . PHE A 1 95 ? -4.393 9.317 -9.202 1.00 90.88 95 PHE A N 1
ATOM 763 C CA . PHE A 1 95 ? -3.140 8.692 -9.643 1.00 90.88 95 PHE A CA 1
ATOM 764 C C . PHE A 1 95 ? -3.008 7.217 -9.231 1.00 90.88 95 PHE A C 1
ATOM 766 O O . PHE A 1 95 ? -2.033 6.563 -9.604 1.00 90.88 95 PHE A O 1
ATOM 773 N N . VAL A 1 96 ? -3.957 6.698 -8.448 1.00 92.38 96 VAL A N 1
ATOM 774 C CA . VAL A 1 96 ? -3.983 5.320 -7.952 1.00 92.38 96 VAL A CA 1
ATOM 775 C C . VAL A 1 96 ? -5.351 4.718 -8.231 1.00 92.38 96 VAL A C 1
ATOM 777 O O . VAL A 1 96 ? -6.361 5.262 -7.807 1.00 92.38 96 VAL A O 1
ATOM 780 N N . TRP A 1 97 ? -5.397 3.592 -8.938 1.00 92.25 97 TRP A N 1
ATOM 781 C CA . TRP A 1 97 ? -6.659 2.915 -9.246 1.00 92.25 97 TRP A CA 1
ATOM 782 C C . TRP A 1 97 ? -6.459 1.419 -9.508 1.00 92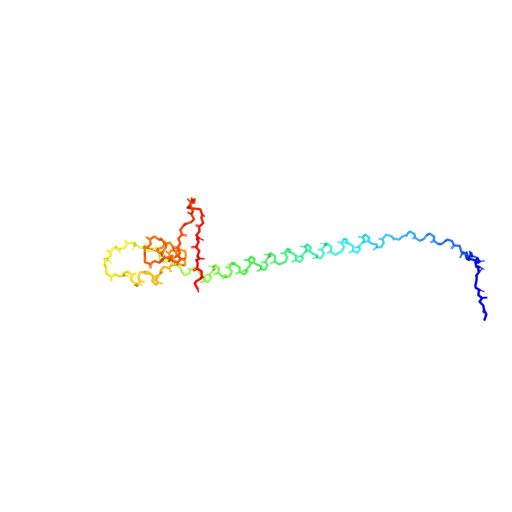.25 97 TRP A C 1
ATOM 784 O O . TRP A 1 97 ? -5.337 0.932 -9.657 1.00 92.25 97 TRP A O 1
ATOM 794 N N . TRP A 1 98 ? -7.560 0.670 -9.554 1.00 93.69 98 TRP A N 1
ATOM 795 C CA . TRP A 1 98 ? -7.563 -0.728 -9.988 1.00 93.69 98 TRP A CA 1
ATOM 796 C C . TRP A 1 98 ? -7.363 -0.846 -11.499 1.00 93.69 98 TRP A C 1
ATOM 798 O O . TRP A 1 98 ? -7.931 -0.071 -12.263 1.00 93.69 98 TRP A O 1
ATOM 808 N N . ASP A 1 99 ? -6.623 -1.854 -11.954 1.00 93.44 99 ASP A N 1
ATOM 809 C CA . ASP A 1 99 ? -6.626 -2.231 -13.367 1.00 93.44 99 ASP A CA 1
ATOM 810 C C . ASP A 1 99 ? -8.036 -2.624 -13.853 1.00 93.44 99 ASP A C 1
ATOM 812 O O . ASP A 1 99 ? -8.972 -2.829 -13.078 1.00 93.44 99 ASP A O 1
ATOM 816 N N . ASP A 1 100 ? -8.194 -2.759 -15.168 1.00 93.62 100 ASP A N 1
ATOM 817 C CA . ASP A 1 100 ? -9.467 -3.112 -15.810 1.00 93.62 100 ASP A CA 1
ATOM 818 C C . ASP A 1 100 ? -10.074 -4.427 -15.289 1.00 93.62 100 ASP A C 1
ATOM 820 O O . ASP A 1 100 ? -11.286 -4.640 -15.363 1.00 93.62 100 ASP A O 1
ATOM 824 N N . ARG A 1 101 ? -9.231 -5.312 -14.755 1.00 94.19 101 ARG A N 1
ATOM 825 C CA . ARG A 1 101 ? -9.609 -6.618 -14.209 1.00 94.19 101 ARG A CA 1
ATOM 826 C C . ARG A 1 101 ? -9.823 -6.615 -12.695 1.00 94.19 101 ARG A C 1
ATOM 828 O O . ARG A 1 101 ? -10.297 -7.627 -12.180 1.00 94.19 101 ARG A O 1
ATOM 835 N N . GLY A 1 102 ? -9.480 -5.539 -11.987 1.00 90.50 102 GLY A N 1
ATOM 836 C CA . GLY A 1 102 ? -9.490 -5.484 -10.523 1.00 90.50 102 GLY A CA 1
ATOM 837 C C . GLY A 1 102 ? -8.499 -6.448 -9.858 1.00 90.50 102 GLY A C 1
ATOM 838 O O . GLY A 1 102 ? -8.704 -6.868 -8.723 1.00 90.50 102 GLY A O 1
ATOM 839 N N . THR A 1 103 ? -7.454 -6.863 -10.575 1.00 94.12 103 THR A N 1
ATOM 840 C CA . THR A 1 103 ? -6.427 -7.799 -10.102 1.00 94.12 103 THR A CA 1
ATOM 841 C C . THR A 1 103 ? -5.159 -7.114 -9.626 1.00 94.12 103 THR A C 1
ATOM 843 O O . THR A 1 103 ? -4.404 -7.698 -8.847 1.00 94.12 103 THR A O 1
ATOM 846 N N . CYS A 1 104 ? -4.895 -5.900 -10.098 1.00 93.12 104 CYS A N 1
ATOM 847 C CA . CYS A 1 104 ? -3.671 -5.166 -9.815 1.00 93.12 104 CYS A CA 1
ATOM 848 C C . CYS A 1 104 ? -3.975 -3.696 -9.538 1.00 93.12 104 CYS A C 1
ATOM 850 O O . CYS A 1 104 ? -4.957 -3.142 -10.025 1.00 93.12 104 CYS A O 1
ATOM 852 N N . ILE A 1 105 ? -3.095 -3.064 -8.766 1.00 93.38 105 ILE A N 1
ATOM 853 C CA . ILE A 1 105 ? -3.159 -1.633 -8.476 1.00 93.38 105 ILE A CA 1
ATOM 854 C C . ILE A 1 105 ? -2.205 -0.925 -9.432 1.00 93.38 105 ILE A C 1
ATOM 856 O O . ILE A 1 105 ? -1.023 -1.268 -9.503 1.00 93.38 105 ILE A O 1
ATOM 860 N N . VAL A 1 106 ? -2.724 0.053 -10.163 1.00 93.50 106 VAL A N 1
ATOM 861 C CA . VAL A 1 106 ? -1.964 0.928 -11.051 1.00 93.50 106 VAL A CA 1
ATOM 862 C C . VAL A 1 106 ? -1.646 2.209 -10.290 1.00 93.50 106 VAL A C 1
ATOM 864 O O . VAL A 1 106 ? -2.538 2.832 -9.720 1.00 93.50 106 VAL A O 1
ATOM 867 N N . ILE A 1 107 ? -0.367 2.586 -10.274 1.00 94.31 107 ILE A N 1
ATOM 868 C CA . ILE A 1 107 ? 0.123 3.831 -9.676 1.00 94.31 107 ILE A CA 1
ATOM 869 C C . ILE A 1 107 ? 0.796 4.624 -10.787 1.00 94.31 107 ILE A C 1
ATOM 871 O O . ILE A 1 107 ? 1.787 4.165 -11.356 1.00 94.31 107 ILE A O 1
ATOM 875 N N . ASN A 1 108 ? 0.253 5.793 -11.105 1.00 92.00 108 ASN A N 1
ATOM 876 C CA . ASN A 1 108 ? 0.844 6.703 -12.070 1.00 92.00 108 ASN A CA 1
ATOM 877 C C . ASN A 1 108 ? 1.704 7.740 -11.342 1.00 92.00 108 ASN A C 1
ATOM 879 O O . ASN A 1 108 ? 1.186 8.559 -10.585 1.00 92.00 108 ASN A O 1
ATOM 883 N N . GLU A 1 109 ? 3.015 7.703 -11.562 1.00 80.62 109 GLU A N 1
ATOM 884 C CA . GLU A 1 109 ? 3.920 8.754 -11.097 1.00 80.62 109 GLU A CA 1
ATOM 885 C C . GLU A 1 109 ? 3.821 9.930 -12.081 1.00 80.62 109 GLU A C 1
ATOM 887 O O . GLU A 1 109 ? 4.094 9.769 -13.272 1.00 80.62 109 GLU A O 1
ATOM 892 N N . LEU A 1 110 ? 3.334 11.077 -11.598 1.00 65.81 110 LEU A N 1
ATOM 893 C CA . LEU A 1 110 ? 3.241 12.323 -12.370 1.00 65.81 110 LEU A CA 1
ATOM 894 C C . LEU A 1 110 ? 4.602 13.014 -12.500 1.00 65.81 110 LEU A C 1
ATOM 896 O O . LEU A 1 110 ? 5.342 13.046 -11.491 1.00 65.81 110 LEU A O 1
#

Secondary structure (DSSP, 8-state):
--------------------HHHHHHHHHHHHHHHHHHHHHHHHHHHHHHHHHHT-S----------TT-HHHHHHHS-HHHHHHHHHHSTT-TTEEE-TTSSSEEE---